Protein AF-B5JIK2-F1 (afdb_monomer_lite)

pLDDT: mean 85.04, std 11.62, range [39.72, 96.56]

Sequence (180 aa):
MGLVVQSHGVSVELLAPMFSNEVDELPSFVITLENRGSEGIYFLPEHVRVLSGEQAVHKYTPSELSERIQEESQREAEEYSGQQAEVFLQSDAARQDPSMALATISAAKNANRAAAVREAQ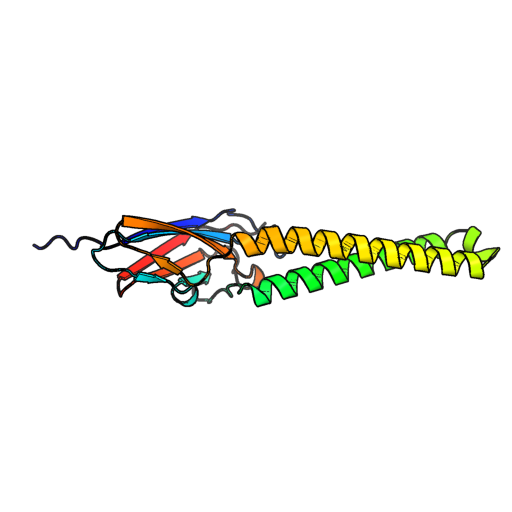EKRLRELSNLIVPVHIEPGRAVRGVLKVDANDILPDTPLRVFLTLEGESYEFVFDVGSK

Structure (mmCIF, N/CA/C/O backbone):
data_AF-B5JIK2-F1
#
_entry.id   AF-B5JIK2-F1
#
loop_
_atom_site.group_PDB
_atom_site.id
_atom_site.type_symbol
_atom_site.label_atom_id
_atom_site.label_alt_id
_atom_site.label_comp_id
_atom_site.label_asym_id
_atom_site.label_entity_id
_atom_site.label_seq_id
_atom_site.pdbx_PDB_ins_code
_atom_site.Cartn_x
_atom_site.Cartn_y
_atom_site.Cartn_z
_atom_site.occupancy
_atom_site.B_iso_or_equiv
_atom_site.auth_seq_id
_atom_site.auth_comp_id
_atom_site.auth_asym_id
_atom_site.auth_atom_id
_atom_site.pdbx_PDB_model_num
ATOM 1 N N . MET A 1 1 ? -22.615 -4.653 35.718 1.00 39.72 1 MET A N 1
ATOM 2 C CA . MET A 1 1 ? -21.484 -4.807 34.780 1.00 39.72 1 MET A CA 1
ATOM 3 C C . MET A 1 1 ? -22.017 -4.469 33.400 1.00 39.72 1 MET A C 1
ATOM 5 O O . MET A 1 1 ? -22.890 -5.185 32.933 1.00 39.72 1 MET A O 1
ATOM 9 N N . GLY A 1 2 ? -21.631 -3.325 32.831 1.00 42.81 2 GLY A N 1
ATOM 10 C CA . GLY A 1 2 ? -22.042 -2.954 31.475 1.00 42.81 2 GLY A CA 1
ATOM 11 C C . GLY A 1 2 ? -21.187 -3.708 30.462 1.00 42.81 2 GLY A C 1
ATOM 12 O O . GLY A 1 2 ? -19.969 -3.746 30.617 1.00 42.81 2 GLY A O 1
ATOM 13 N N . LEU A 1 3 ? -21.817 -4.338 29.473 1.00 49.62 3 LEU A N 1
ATOM 14 C CA . LEU A 1 3 ? -21.119 -4.841 28.294 1.00 49.62 3 LEU A CA 1
ATOM 15 C C . LEU A 1 3 ? -20.615 -3.616 27.525 1.00 49.62 3 LEU A C 1
ATOM 17 O O . LEU A 1 3 ? -21.424 -2.789 27.109 1.00 49.62 3 LEU A O 1
ATOM 21 N N . VAL A 1 4 ? -19.299 -3.477 27.369 1.00 57.53 4 VAL A N 1
ATOM 22 C CA . VAL A 1 4 ? -18.743 -2.537 26.390 1.00 57.53 4 VAL A CA 1
ATOM 23 C C . VAL A 1 4 ? -19.017 -3.163 25.029 1.00 57.53 4 VAL A C 1
ATOM 25 O O . VAL A 1 4 ? -18.382 -4.146 24.652 1.00 57.53 4 VAL A O 1
ATOM 28 N N . VAL A 1 5 ? -20.047 -2.674 24.346 1.00 63.84 5 VAL A N 1
ATOM 29 C CA . VAL A 1 5 ? -20.336 -3.070 22.968 1.00 63.84 5 VAL A CA 1
ATOM 30 C C . VAL A 1 5 ? -19.351 -2.305 22.094 1.00 63.84 5 VAL A C 1
ATOM 32 O O . VAL A 1 5 ? -19.377 -1.080 22.105 1.00 63.84 5 VAL A O 1
ATOM 35 N N . GLN A 1 6 ? -18.464 -3.014 21.390 1.00 70.94 6 GLN A N 1
ATOM 36 C CA . GLN A 1 6 ? -17.620 -2.388 20.371 1.00 70.94 6 GLN A CA 1
ATOM 37 C C . GLN A 1 6 ? -18.516 -1.810 19.282 1.00 70.94 6 GLN A C 1
ATOM 39 O O . GLN A 1 6 ? -19.358 -2.519 18.719 1.00 70.94 6 GLN A O 1
ATOM 44 N N . SER A 1 7 ? -18.332 -0.526 19.005 1.00 82.19 7 SER A N 1
ATOM 45 C CA . SER A 1 7 ? -19.173 0.217 18.067 1.00 82.19 7 SER A CA 1
ATOM 46 C C . SER A 1 7 ? -18.801 -0.091 16.617 1.00 82.19 7 SER A C 1
ATOM 48 O O . SER A 1 7 ? -19.563 0.206 15.698 1.00 82.19 7 SER A O 1
ATOM 50 N N . HIS A 1 8 ? -17.642 -0.714 16.393 1.00 88.38 8 HIS A N 1
ATOM 51 C CA . HIS A 1 8 ? -17.089 -0.947 15.067 1.00 88.38 8 HIS A CA 1
ATOM 52 C C . HIS A 1 8 ? -16.524 -2.366 14.929 1.00 88.38 8 HIS A C 1
ATOM 54 O O . HIS A 1 8 ? -16.065 -2.986 15.887 1.00 88.38 8 HIS A O 1
ATOM 60 N N . GLY A 1 9 ? -16.601 -2.911 13.717 1.00 90.75 9 GLY A N 1
ATOM 61 C CA . GLY A 1 9 ? -15.894 -4.126 13.331 1.00 90.75 9 GLY A CA 1
ATOM 62 C C . GLY A 1 9 ? -14.608 -3.749 12.608 1.00 90.75 9 GLY A C 1
ATOM 63 O O . GLY A 1 9 ? -14.648 -2.989 11.645 1.00 90.75 9 GLY A O 1
ATOM 64 N N . VAL A 1 10 ? -13.472 -4.278 13.051 1.00 94.00 10 VAL A N 1
ATOM 65 C CA . VAL A 1 10 ? -12.177 -4.055 12.398 1.00 94.00 10 VAL A CA 1
ATOM 66 C C . VAL A 1 10 ? -11.510 -5.403 12.183 1.00 94.00 10 VAL A C 1
ATOM 68 O O . VAL A 1 10 ? -11.394 -6.195 13.119 1.00 94.00 10 VAL A O 1
ATOM 71 N N . SER A 1 11 ? -11.060 -5.663 10.960 1.00 95.44 11 SER A N 1
ATOM 72 C CA . SER A 1 11 ? -10.166 -6.779 10.665 1.00 95.44 11 SER A CA 1
ATOM 73 C C . SER A 1 11 ? -8.978 -6.311 9.839 1.00 95.44 11 SER A C 1
ATOM 75 O O . SER A 1 11 ? -9.086 -5.412 9.000 1.00 95.44 11 SER A O 1
ATOM 77 N N . VAL A 1 12 ? -7.833 -6.934 10.101 1.00 96.06 12 VAL A N 1
ATOM 78 C CA . VAL A 1 12 ? -6.596 -6.714 9.362 1.00 96.06 12 VAL A CA 1
ATOM 79 C C . VAL A 1 12 ? -6.037 -8.074 8.977 1.00 96.06 12 VAL A C 1
ATOM 81 O O . VAL A 1 12 ? -5.917 -8.960 9.821 1.00 96.06 12 VAL A O 1
ATOM 84 N N . GLU A 1 13 ? -5.700 -8.235 7.705 1.00 94.75 13 GLU A N 1
ATOM 85 C CA . GLU A 1 13 ? -5.116 -9.457 7.159 1.00 94.75 13 GLU A CA 1
ATOM 86 C C . GLU A 1 13 ? -3.819 -9.113 6.433 1.00 94.75 13 GLU A C 1
ATOM 88 O O . GLU A 1 13 ? -3.790 -8.217 5.589 1.00 94.75 13 GLU A O 1
ATOM 93 N N . LEU A 1 14 ? -2.743 -9.832 6.739 1.00 92.31 14 LEU A N 1
ATOM 94 C CA . LEU A 1 14 ? -1.493 -9.732 5.995 1.00 92.31 14 LEU A CA 1
ATOM 95 C C . LEU A 1 14 ? -1.608 -10.553 4.702 1.00 92.31 14 LEU A C 1
ATOM 97 O O . LEU A 1 14 ? -1.877 -11.752 4.757 1.00 92.31 14 LEU A O 1
ATOM 101 N N . LEU A 1 15 ? -1.400 -9.922 3.541 1.00 89.19 15 LEU A N 1
ATOM 102 C CA . LEU A 1 15 ? -1.564 -10.583 2.237 1.00 89.19 15 LEU A CA 1
ATOM 103 C C . LEU A 1 15 ? -0.508 -11.655 1.966 1.00 89.19 15 LEU A C 1
ATOM 105 O O . LEU A 1 15 ? -0.813 -12.672 1.345 1.00 89.19 15 LEU A O 1
ATOM 109 N N . ALA A 1 16 ? 0.721 -11.428 2.423 1.00 83.06 16 ALA A N 1
ATOM 110 C CA . ALA A 1 16 ? 1.803 -12.386 2.300 1.00 83.06 16 ALA A CA 1
ATOM 111 C C . ALA A 1 16 ? 2.737 -12.278 3.517 1.00 83.06 16 ALA A C 1
ATOM 113 O O . ALA A 1 16 ? 3.178 -11.176 3.842 1.00 83.06 16 ALA A O 1
ATOM 114 N N . PRO A 1 17 ? 3.072 -13.402 4.178 1.00 75.56 17 PRO A N 1
ATOM 115 C CA . PRO A 1 17 ? 4.026 -13.419 5.291 1.00 75.56 17 PRO A CA 1
ATOM 116 C C . PRO A 1 17 ? 5.485 -13.280 4.832 1.00 75.56 17 PRO A C 1
ATOM 118 O O . PRO A 1 17 ? 6.367 -13.090 5.662 1.00 75.56 17 PRO A O 1
ATOM 121 N N . MET A 1 18 ? 5.720 -13.402 3.522 1.00 82.12 18 MET A N 1
ATOM 122 C CA . MET A 1 18 ? 7.003 -13.255 2.848 1.00 82.12 18 MET A CA 1
ATOM 123 C C . MET A 1 18 ? 6.872 -12.161 1.792 1.00 82.12 18 MET A C 1
ATOM 125 O O . MET A 1 18 ? 5.996 -12.246 0.931 1.00 82.12 18 MET A O 1
ATOM 129 N N . PHE A 1 19 ? 7.752 -11.171 1.842 1.00 85.75 19 PHE A N 1
ATOM 130 C CA . PHE A 1 19 ? 7.711 -9.980 0.994 1.00 85.75 19 PHE A CA 1
ATOM 131 C C . PHE A 1 19 ? 9.126 -9.554 0.596 1.00 85.75 19 PHE A C 1
ATOM 133 O O . PHE A 1 19 ? 10.113 -10.054 1.140 1.00 85.75 19 PHE A O 1
ATOM 140 N N . SER A 1 20 ? 9.217 -8.629 -0.353 1.00 87.00 20 SER A N 1
ATOM 141 C CA . SER A 1 20 ? 10.473 -8.005 -0.762 1.00 87.00 20 SER A CA 1
ATOM 142 C C . SER A 1 20 ? 10.287 -6.500 -0.972 1.00 87.00 20 SER A C 1
ATOM 144 O O . SER A 1 20 ? 9.252 -5.923 -0.637 1.00 87.00 20 SER A O 1
ATOM 146 N N . ASN A 1 21 ? 11.326 -5.847 -1.490 1.00 86.56 21 ASN A N 1
ATOM 147 C CA . ASN A 1 21 ? 11.293 -4.432 -1.843 1.00 86.56 21 ASN A CA 1
ATOM 148 C C . ASN A 1 21 ? 10.741 -4.168 -3.251 1.00 86.56 21 ASN A C 1
ATOM 150 O O . ASN A 1 21 ? 10.662 -3.011 -3.662 1.00 86.56 21 ASN A O 1
ATOM 154 N N . GLU A 1 22 ? 10.376 -5.197 -4.006 1.00 86.50 22 GLU A N 1
ATOM 155 C CA . GLU A 1 22 ? 9.732 -5.012 -5.304 1.00 86.50 22 GLU A CA 1
ATOM 156 C C . GLU A 1 22 ? 8.302 -4.510 -5.094 1.00 86.50 22 GLU A C 1
ATOM 158 O O . GLU A 1 22 ? 7.605 -4.988 -4.200 1.00 86.50 22 GLU A O 1
ATOM 163 N N . VAL A 1 23 ? 7.837 -3.551 -5.903 1.00 85.00 23 VAL A N 1
ATOM 164 C CA . VAL A 1 23 ? 6.515 -2.924 -5.701 1.00 85.00 23 VAL A CA 1
ATOM 165 C C . VAL A 1 23 ? 5.365 -3.948 -5.615 1.00 85.00 23 VAL A C 1
ATOM 167 O O . VAL A 1 23 ? 4.437 -3.778 -4.813 1.00 85.00 23 VAL A O 1
ATOM 170 N N . ASP A 1 24 ? 5.442 -5.017 -6.410 1.00 84.06 24 ASP A N 1
ATOM 171 C CA . ASP A 1 24 ? 4.424 -6.075 -6.468 1.00 84.06 24 ASP A CA 1
ATOM 172 C C . ASP A 1 24 ? 4.502 -7.051 -5.284 1.00 84.06 24 ASP A C 1
ATOM 174 O O . ASP A 1 24 ? 3.526 -7.737 -4.980 1.00 84.06 24 ASP A O 1
ATOM 178 N N . GLU A 1 25 ? 5.640 -7.083 -4.591 1.00 87.62 25 GLU A N 1
ATOM 179 C CA . GLU A 1 25 ? 5.898 -7.933 -3.428 1.00 87.62 25 GLU A CA 1
ATOM 180 C C . GLU A 1 25 ? 5.984 -7.137 -2.117 1.00 87.62 25 GLU A C 1
ATOM 182 O O . GLU A 1 25 ? 6.391 -7.691 -1.095 1.00 87.62 25 GLU A O 1
ATOM 187 N N . LEU A 1 26 ? 5.596 -5.856 -2.116 1.00 90.94 26 LEU A N 1
ATOM 188 C CA . LEU A 1 26 ? 5.607 -5.045 -0.901 1.00 90.94 26 LEU A CA 1
ATOM 189 C C . LEU A 1 26 ? 4.704 -5.654 0.188 1.00 90.94 26 LEU A C 1
ATOM 191 O O . LEU A 1 26 ? 3.578 -6.086 -0.109 1.00 90.94 26 LEU A O 1
ATOM 195 N N . PRO A 1 27 ? 5.125 -5.601 1.465 1.00 92.38 27 PRO A N 1
ATOM 196 C CA . PRO A 1 27 ? 4.287 -6.001 2.582 1.00 92.38 27 PRO A CA 1
ATOM 197 C C . PRO A 1 27 ? 2.986 -5.195 2.573 1.00 92.38 27 PRO A C 1
ATOM 199 O O . PRO A 1 27 ? 2.978 -3.962 2.528 1.00 92.38 27 PRO A O 1
ATOM 202 N N . SER A 1 28 ? 1.867 -5.918 2.560 1.00 93.50 28 SER A N 1
ATOM 203 C CA . SER A 1 28 ? 0.549 -5.352 2.289 1.00 93.50 28 SER A CA 1
ATOM 204 C C . SER A 1 28 ? -0.491 -5.904 3.260 1.00 93.50 28 SER A C 1
ATOM 206 O O . SER A 1 28 ? -0.644 -7.120 3.391 1.00 93.50 28 SER A O 1
ATOM 208 N N . PHE A 1 29 ? -1.244 -5.013 3.897 1.00 94.94 29 PHE A N 1
ATOM 209 C CA . PHE A 1 29 ? -2.319 -5.348 4.825 1.00 94.94 29 PHE A CA 1
ATOM 210 C C . PHE A 1 29 ? -3.671 -5.002 4.216 1.00 94.94 29 PHE A C 1
ATOM 212 O O . PHE A 1 29 ? -3.913 -3.856 3.846 1.00 94.94 29 PHE A O 1
ATOM 219 N N . VAL A 1 30 ? -4.579 -5.967 4.149 1.00 95.69 30 VAL A N 1
ATOM 220 C CA . VAL A 1 30 ? -5.988 -5.701 3.868 1.00 95.69 30 VAL A CA 1
ATOM 221 C C . VAL A 1 30 ? -6.642 -5.258 5.161 1.00 95.69 30 VAL A C 1
ATOM 223 O O . VAL A 1 30 ? -6.671 -6.009 6.130 1.00 95.69 30 VAL A O 1
ATOM 226 N N . ILE A 1 31 ? -7.206 -4.059 5.156 1.00 96.00 31 ILE A N 1
ATOM 227 C CA . ILE A 1 31 ? -7.954 -3.508 6.278 1.00 96.00 31 ILE A CA 1
ATOM 228 C C . ILE A 1 31 ? -9.425 -3.480 5.881 1.00 96.00 31 ILE A C 1
ATOM 230 O O . ILE A 1 31 ? -9.785 -2.907 4.848 1.00 96.00 31 ILE A O 1
ATOM 234 N N . THR A 1 32 ? -10.269 -4.097 6.704 1.00 96.25 32 THR A N 1
ATOM 235 C CA . THR A 1 32 ? -11.726 -4.022 6.577 1.00 96.25 32 THR A CA 1
ATOM 236 C C . THR A 1 32 ? -12.291 -3.320 7.800 1.00 96.25 32 THR A C 1
ATOM 238 O O . THR A 1 32 ? -11.992 -3.693 8.934 1.00 96.25 32 THR A O 1
ATOM 241 N N . LEU A 1 33 ? -13.109 -2.300 7.557 1.00 95.25 33 LEU A N 1
ATOM 242 C CA . LEU A 1 33 ? -13.747 -1.487 8.586 1.00 95.25 33 LEU A CA 1
ATOM 243 C C . LEU A 1 33 ? -15.250 -1.557 8.400 1.00 95.25 33 LEU A C 1
ATOM 245 O O . LEU A 1 33 ? -15.750 -1.277 7.315 1.00 95.25 33 LEU A O 1
ATOM 249 N N . GLU A 1 34 ? -15.964 -1.901 9.458 1.00 95.25 34 GLU A N 1
ATOM 250 C CA . GLU A 1 34 ? -17.415 -1.975 9.509 1.00 95.25 34 GLU A CA 1
ATOM 251 C C . GLU A 1 34 ? -17.926 -1.001 10.568 1.00 95.25 34 GLU A C 1
ATOM 253 O O . GLU A 1 34 ? -17.589 -1.109 11.749 1.00 95.25 34 GLU A O 1
ATOM 258 N N . ASN A 1 35 ? -18.770 -0.056 10.162 1.00 94.81 35 ASN A N 1
ATOM 259 C CA . ASN A 1 35 ? -19.404 0.851 11.103 1.00 94.81 35 ASN A CA 1
ATOM 260 C C . ASN A 1 35 ? -20.678 0.207 11.670 1.00 94.81 35 ASN A C 1
ATOM 262 O O . ASN A 1 35 ? -21.715 0.199 11.010 1.00 94.81 35 ASN A O 1
ATOM 266 N N . ARG A 1 36 ? -20.610 -0.326 12.895 1.00 92.56 36 ARG A N 1
ATOM 267 C CA . ARG A 1 36 ? -21.770 -0.889 13.614 1.00 92.56 36 ARG A CA 1
ATOM 268 C C . ARG A 1 36 ? -22.448 0.132 14.537 1.00 92.56 36 ARG A C 1
ATOM 270 O O . ARG A 1 36 ? -23.391 -0.220 15.244 1.00 92.56 36 ARG A O 1
ATOM 277 N N . GLY A 1 37 ? -21.968 1.376 14.532 1.00 88.88 37 GLY A N 1
ATOM 278 C CA . GLY A 1 37 ? -22.500 2.483 15.310 1.00 88.88 37 GLY A CA 1
ATOM 279 C C . GLY A 1 37 ? -23.725 3.118 14.658 1.00 88.88 37 GLY A C 1
ATOM 280 O O . GLY A 1 37 ? -24.194 2.698 13.600 1.00 88.88 37 GLY A O 1
ATOM 281 N N . SER A 1 38 ? -24.255 4.151 15.310 1.00 88.56 38 SER A N 1
ATOM 282 C CA . SER A 1 38 ? -25.416 4.913 14.835 1.00 88.56 38 SER A CA 1
ATOM 283 C C . SER A 1 38 ? -25.058 6.158 14.021 1.00 88.56 38 SER A C 1
ATOM 285 O O . SER A 1 38 ? -25.938 6.723 13.377 1.00 88.56 38 SER A O 1
ATOM 287 N N . GLU A 1 39 ? -23.799 6.596 14.056 1.00 91.44 39 GLU A N 1
ATOM 288 C CA . GLU A 1 39 ? -23.309 7.805 13.384 1.00 91.44 39 GLU A CA 1
ATOM 289 C C . GLU A 1 39 ? -22.272 7.447 12.318 1.00 91.44 39 GLU A C 1
ATOM 291 O O . GLU A 1 39 ? -21.614 6.411 12.413 1.00 91.44 39 GLU A O 1
ATOM 296 N N . GLY A 1 40 ? -22.155 8.277 11.279 1.00 92.12 40 GLY A N 1
ATOM 297 C CA . GLY A 1 40 ? -21.126 8.117 10.255 1.00 92.12 40 GLY A CA 1
ATOM 298 C C . GLY A 1 40 ? -19.736 8.377 10.828 1.00 92.12 40 GLY A C 1
ATOM 299 O O . GLY A 1 40 ? -19.567 9.270 11.654 1.00 92.12 40 GLY A O 1
ATOM 300 N N . ILE A 1 41 ? -18.750 7.597 10.388 1.00 93.19 41 ILE A N 1
ATOM 301 C CA . ILE A 1 41 ? -17.362 7.726 10.846 1.00 93.19 41 ILE A CA 1
ATOM 302 C C . ILE A 1 41 ? -16.457 8.123 9.691 1.00 93.19 41 ILE A C 1
ATOM 304 O O . ILE A 1 41 ? -16.657 7.700 8.548 1.00 93.19 41 ILE A O 1
ATOM 308 N N . TYR A 1 42 ? -15.439 8.921 9.992 1.00 94.12 42 TYR A N 1
ATOM 309 C CA . TYR A 1 42 ? -14.454 9.332 9.005 1.00 94.12 42 TYR A CA 1
ATOM 310 C C . TYR A 1 42 ? -13.122 8.641 9.272 1.00 94.12 42 TYR A C 1
ATOM 312 O O . TYR A 1 42 ? -12.463 8.873 10.285 1.00 94.12 42 TYR A O 1
ATOM 320 N N . PHE A 1 43 ? -12.727 7.769 8.350 1.00 94.00 43 PHE A N 1
ATOM 321 C CA . PHE A 1 43 ? -11.479 7.039 8.448 1.00 94.00 43 PHE A CA 1
ATOM 322 C C . PHE A 1 43 ? -10.387 7.702 7.611 1.00 94.00 43 PHE A C 1
ATOM 324 O O . PHE A 1 43 ? -10.583 8.021 6.437 1.00 94.00 43 PHE A O 1
ATOM 331 N N . LEU A 1 44 ? -9.218 7.846 8.228 1.00 93.88 44 LEU A N 1
ATOM 332 C CA . LEU A 1 44 ? -8.003 8.382 7.639 1.00 93.88 44 LEU A CA 1
ATOM 333 C C . LEU A 1 44 ? -6.892 7.320 7.705 1.00 93.88 44 LEU A C 1
ATOM 335 O O . LEU A 1 44 ? -6.724 6.707 8.761 1.00 93.88 44 LEU A O 1
ATOM 339 N N . PRO A 1 45 ? -6.096 7.096 6.641 1.00 92.00 45 PRO A N 1
ATOM 340 C CA . PRO A 1 45 ? -4.955 6.169 6.682 1.00 92.00 45 PRO A CA 1
ATOM 341 C C . PRO A 1 45 ? -3.935 6.466 7.799 1.00 92.00 45 PRO A C 1
ATOM 343 O O . PRO A 1 45 ? -3.192 5.586 8.241 1.00 92.00 45 PRO A O 1
ATOM 346 N N . GLU A 1 46 ? -3.888 7.705 8.284 1.00 92.38 46 GLU A N 1
ATOM 347 C CA . GLU A 1 46 ? -3.094 8.175 9.420 1.00 92.38 46 GLU A CA 1
ATOM 348 C C . GLU A 1 46 ? -3.518 7.536 10.746 1.00 92.38 46 GLU A C 1
ATOM 350 O O . GLU A 1 46 ? -2.688 7.389 11.643 1.00 92.38 46 GLU A O 1
ATOM 355 N N . HIS A 1 47 ? -4.772 7.090 10.853 1.00 94.38 47 HIS A N 1
ATOM 356 C CA . HIS A 1 47 ? -5.283 6.360 12.011 1.00 94.38 47 HIS A CA 1
ATOM 357 C C . HIS A 1 47 ? -4.695 4.951 12.148 1.00 94.38 47 HIS A C 1
ATOM 359 O O . HIS A 1 47 ? -4.888 4.304 13.178 1.00 94.38 47 HIS A O 1
ATOM 365 N N . VAL A 1 48 ? -3.983 4.470 11.126 1.00 96.06 48 VAL A N 1
ATOM 366 C CA . VAL A 1 48 ? -3.267 3.195 11.161 1.00 96.06 48 VAL A CA 1
ATOM 367 C C . VAL A 1 48 ? -1.796 3.444 11.435 1.00 96.06 48 VAL A C 1
ATOM 369 O O . VAL A 1 48 ? -1.160 4.259 10.772 1.00 96.06 48 VAL A O 1
ATOM 372 N N . ARG A 1 49 ? -1.204 2.712 12.367 1.00 96.44 49 ARG A N 1
ATOM 373 C CA . ARG A 1 49 ? 0.241 2.697 12.600 1.00 96.44 49 ARG A CA 1
ATOM 374 C C . ARG A 1 49 ? 0.734 1.271 12.463 1.00 96.44 49 ARG A C 1
ATOM 376 O O . ARG A 1 49 ? 0.128 0.363 13.016 1.00 96.44 49 ARG A O 1
ATOM 383 N N . VAL A 1 50 ? 1.834 1.090 11.747 1.00 96.50 50 VAL A N 1
ATOM 384 C CA . VAL A 1 50 ? 2.488 -0.211 11.602 1.00 96.50 50 VAL A CA 1
ATOM 385 C C . VAL A 1 50 ? 3.837 -0.124 12.291 1.00 96.50 50 VAL A C 1
ATOM 387 O O . VAL A 1 50 ? 4.575 0.834 12.064 1.00 96.50 50 VAL A O 1
ATOM 390 N N . LEU A 1 51 ? 4.127 -1.081 13.166 1.00 96.50 51 LEU A N 1
ATOM 391 C CA . LEU A 1 51 ? 5.396 -1.193 13.872 1.00 96.50 51 LEU A CA 1
ATOM 392 C C . LEU A 1 51 ? 6.051 -2.547 13.583 1.00 96.50 51 LEU A C 1
ATOM 394 O O . LEU A 1 51 ? 5.352 -3.552 13.487 1.00 96.50 51 LEU A O 1
ATOM 398 N N . SER A 1 52 ? 7.378 -2.578 13.522 1.00 94.00 52 SER A N 1
ATOM 399 C CA . SER A 1 52 ? 8.208 -3.787 13.520 1.00 94.00 52 SER A CA 1
ATOM 400 C C . SER A 1 52 ? 9.029 -3.785 14.803 1.00 94.00 52 SER A C 1
ATOM 402 O O . SER A 1 52 ? 9.926 -2.956 14.974 1.00 94.00 52 SER A O 1
ATOM 404 N N . GLY A 1 53 ? 8.664 -4.623 15.778 1.00 89.75 53 GLY A N 1
ATOM 405 C CA . GLY A 1 53 ? 9.103 -4.373 17.155 1.00 89.75 53 GLY A CA 1
ATOM 406 C C . GLY A 1 53 ? 8.697 -2.953 17.579 1.00 89.75 53 GLY A C 1
ATOM 407 O O . GLY A 1 53 ? 7.534 -2.584 17.434 1.00 89.75 53 GLY A O 1
ATOM 408 N N . GLU A 1 54 ? 9.631 -2.140 18.074 1.00 91.88 54 GLU A N 1
ATOM 409 C CA . GLU A 1 54 ? 9.379 -0.743 18.489 1.00 91.88 54 GLU A CA 1
ATOM 410 C C . GLU A 1 54 ? 9.562 0.291 17.356 1.00 91.88 54 GLU A C 1
ATOM 412 O O . GLU A 1 54 ? 9.318 1.483 17.556 1.00 91.88 54 GLU A O 1
ATOM 417 N N . GLN A 1 55 ? 9.991 -0.136 16.164 1.00 94.38 55 GLN A N 1
ATOM 418 C CA . GLN A 1 55 ? 10.249 0.754 15.033 1.00 94.38 55 GLN A CA 1
ATOM 419 C C . GLN A 1 55 ? 8.969 1.019 14.244 1.00 94.38 55 GLN A C 1
ATOM 421 O O . GLN A 1 55 ? 8.249 0.088 13.898 1.00 94.38 55 GLN A O 1
ATOM 426 N N . ALA A 1 56 ? 8.692 2.285 13.927 1.00 95.44 56 ALA A N 1
ATOM 427 C CA . ALA A 1 56 ? 7.613 2.629 13.009 1.00 95.44 56 ALA A CA 1
ATOM 428 C C . ALA A 1 56 ? 7.992 2.255 11.574 1.00 95.44 56 ALA A C 1
ATOM 430 O O . ALA A 1 56 ? 9.075 2.605 11.114 1.00 95.44 56 ALA A O 1
ATOM 431 N N . VAL A 1 57 ? 7.078 1.578 10.885 1.00 95.81 57 VAL A N 1
ATOM 432 C CA . VAL A 1 57 ? 7.225 1.188 9.483 1.00 95.81 57 VAL A CA 1
ATOM 433 C C . VAL A 1 57 ? 6.562 2.250 8.615 1.00 95.81 57 VAL A C 1
ATOM 435 O O . VAL A 1 57 ? 5.411 2.636 8.864 1.00 95.81 57 VAL A O 1
ATOM 438 N N . HIS A 1 58 ? 7.279 2.743 7.607 1.00 95.88 58 HIS A N 1
ATOM 439 C CA . HIS A 1 58 ? 6.742 3.704 6.657 1.00 95.88 58 HIS A CA 1
ATOM 440 C C . HIS A 1 58 ? 5.575 3.096 5.867 1.00 95.88 58 HIS A C 1
ATOM 442 O O . HIS A 1 58 ? 5.631 1.955 5.413 1.00 95.88 58 HIS A O 1
ATOM 448 N N . LYS A 1 59 ? 4.497 3.870 5.707 1.00 94.75 59 LYS A N 1
ATOM 449 C CA . LYS A 1 59 ? 3.303 3.491 4.942 1.00 94.75 59 LYS A CA 1
ATOM 450 C C . LYS A 1 59 ? 3.284 4.321 3.670 1.00 94.75 59 LYS A C 1
ATOM 452 O O . LYS A 1 59 ? 3.330 5.544 3.772 1.00 94.75 59 LYS A O 1
ATOM 457 N N . TYR A 1 60 ? 3.122 3.684 2.519 1.00 93.50 60 TYR A N 1
ATOM 458 C CA . TYR A 1 60 ? 3.050 4.419 1.264 1.00 93.50 60 TYR A CA 1
ATOM 459 C C . TYR A 1 60 ? 1.723 5.151 1.113 1.00 93.50 60 TYR A C 1
ATOM 461 O O . TYR A 1 60 ? 0.644 4.551 1.149 1.00 93.50 60 TYR A O 1
ATOM 469 N N . THR A 1 61 ? 1.812 6.448 0.850 1.00 92.00 61 THR A N 1
ATOM 470 C CA . THR A 1 61 ? 0.718 7.222 0.269 1.00 92.00 61 THR A CA 1
ATOM 471 C C . THR A 1 61 ? 0.548 6.892 -1.221 1.00 92.00 61 THR A C 1
ATOM 473 O O . THR A 1 61 ? 1.478 6.402 -1.872 1.00 92.00 61 THR A O 1
ATOM 476 N N . PRO A 1 62 ? -0.617 7.206 -1.822 1.00 91.75 62 PRO A N 1
ATOM 477 C CA . PRO A 1 62 ? -0.805 7.047 -3.263 1.00 91.75 62 PRO A CA 1
ATOM 478 C C . PRO A 1 62 ? 0.222 7.811 -4.115 1.00 91.75 62 PRO A C 1
ATOM 480 O O . PRO A 1 62 ? 0.592 7.348 -5.194 1.00 91.75 62 PRO A O 1
ATOM 483 N N . SER A 1 63 ? 0.688 8.974 -3.649 1.00 91.38 63 SER A N 1
ATOM 484 C CA . SER A 1 63 ? 1.736 9.754 -4.316 1.00 91.38 63 SER A CA 1
ATOM 485 C C . SER A 1 63 ? 3.089 9.053 -4.263 1.00 91.38 63 SER A C 1
ATOM 487 O O . SER A 1 63 ? 3.689 8.847 -5.312 1.00 91.38 63 SER A O 1
ATOM 489 N N . GLU A 1 64 ? 3.528 8.614 -3.082 1.00 93.56 64 GLU A N 1
ATOM 490 C CA . GLU A 1 64 ? 4.836 7.963 -2.914 1.00 93.56 64 GLU A CA 1
ATOM 491 C C . GLU A 1 64 ? 4.902 6.637 -3.680 1.00 93.56 64 GLU A C 1
ATOM 493 O O . GLU A 1 64 ? 5.887 6.358 -4.361 1.00 93.56 64 GLU A O 1
ATOM 498 N N . LEU A 1 65 ? 3.828 5.835 -3.651 1.00 92.25 65 LEU A N 1
ATOM 499 C CA . LEU A 1 65 ? 3.793 4.587 -4.417 1.00 92.25 65 LEU A CA 1
ATOM 500 C C . LEU A 1 65 ? 3.823 4.851 -5.928 1.00 92.25 65 LEU A C 1
ATOM 502 O O . LEU A 1 65 ? 4.469 4.121 -6.677 1.00 92.25 65 LEU A O 1
ATOM 506 N N . SER A 1 66 ? 3.143 5.907 -6.383 1.00 91.00 66 SER A N 1
ATOM 507 C CA . SER A 1 66 ? 3.184 6.318 -7.785 1.00 91.00 66 SER A CA 1
ATOM 508 C C . SER A 1 66 ? 4.584 6.747 -8.222 1.00 91.00 66 SER A C 1
ATOM 510 O O . SER A 1 66 ? 4.973 6.445 -9.350 1.00 91.00 66 SER A O 1
ATOM 512 N N . GLU A 1 67 ? 5.300 7.488 -7.378 1.00 91.62 67 GLU A N 1
ATOM 513 C CA . GLU A 1 67 ? 6.670 7.927 -7.647 1.00 91.62 67 GLU A CA 1
ATOM 514 C C . GLU A 1 67 ? 7.609 6.722 -7.714 1.00 91.62 67 GLU A C 1
ATOM 516 O O . GLU A 1 67 ? 8.308 6.558 -8.712 1.00 91.62 67 GLU A O 1
ATOM 521 N N . ARG A 1 68 ? 7.520 5.801 -6.747 1.00 91.12 68 ARG A N 1
ATOM 522 C CA . ARG A 1 68 ? 8.323 4.570 -6.734 1.00 91.12 68 ARG A CA 1
ATOM 523 C C . ARG A 1 68 ? 8.106 3.709 -7.980 1.00 91.12 68 ARG A C 1
ATOM 525 O O . ARG A 1 68 ? 9.077 3.272 -8.588 1.00 91.12 68 ARG A O 1
ATOM 532 N N . ILE A 1 69 ? 6.854 3.510 -8.407 1.00 90.38 69 ILE A N 1
ATOM 533 C CA . ILE A 1 69 ? 6.541 2.784 -9.654 1.00 90.38 69 ILE A CA 1
ATOM 534 C C . ILE A 1 69 ? 7.192 3.465 -10.858 1.00 90.38 69 ILE A C 1
ATOM 536 O O . ILE A 1 69 ? 7.758 2.806 -11.726 1.00 90.38 69 ILE A O 1
ATOM 540 N N . GLN A 1 70 ? 7.123 4.794 -10.918 1.00 88.69 70 GLN A N 1
ATOM 541 C CA . GLN A 1 70 ? 7.697 5.550 -12.021 1.00 88.69 70 GLN A CA 1
ATOM 542 C C . GLN A 1 70 ? 9.233 5.485 -12.039 1.00 88.69 70 GLN A C 1
ATOM 544 O O . GLN A 1 70 ? 9.814 5.438 -13.125 1.00 88.69 70 GLN A O 1
ATOM 549 N N . GLU A 1 71 ? 9.884 5.500 -10.879 1.00 89.50 71 GLU A N 1
ATOM 550 C CA . GLU A 1 71 ? 11.337 5.345 -10.752 1.00 89.50 71 GLU A CA 1
ATOM 551 C C . GLU A 1 71 ? 11.798 3.938 -11.148 1.00 89.50 71 GLU A C 1
ATOM 553 O O . GLU A 1 71 ? 12.759 3.802 -11.907 1.00 89.50 71 GLU A O 1
ATOM 558 N N . GLU A 1 72 ? 11.091 2.898 -10.697 1.00 86.62 72 GLU A N 1
ATOM 559 C CA . GLU A 1 72 ? 11.390 1.499 -11.023 1.00 86.62 72 GLU A CA 1
ATOM 560 C C . GLU A 1 72 ? 11.307 1.258 -12.535 1.00 86.62 72 GLU A C 1
ATOM 562 O O . GLU A 1 72 ? 12.275 0.810 -13.148 1.00 86.62 72 GLU A O 1
ATOM 567 N N . SER A 1 73 ? 10.221 1.696 -13.176 1.00 85.25 73 SER A N 1
ATOM 568 C CA . SER A 1 73 ? 10.065 1.541 -14.626 1.00 85.25 73 SER A CA 1
ATOM 569 C C . SER A 1 73 ? 11.053 2.380 -15.444 1.00 85.25 73 SER A C 1
ATOM 571 O O . SER A 1 73 ? 11.396 2.014 -16.570 1.00 85.25 73 SER A O 1
ATOM 573 N N . GLN A 1 74 ? 11.530 3.514 -14.917 1.00 84.75 74 GLN A N 1
ATOM 574 C CA . GLN A 1 74 ? 12.617 4.265 -15.557 1.00 84.75 74 GLN A CA 1
ATOM 575 C C . GLN A 1 74 ? 13.937 3.500 -15.485 1.00 84.75 74 GLN A C 1
ATOM 577 O O . GLN A 1 74 ? 14.624 3.399 -16.502 1.00 84.75 74 GLN A O 1
ATOM 582 N N . ARG A 1 75 ? 14.261 2.928 -14.320 1.00 85.31 75 ARG A N 1
ATOM 583 C CA . ARG A 1 75 ? 15.470 2.120 -14.134 1.00 85.31 75 ARG A CA 1
ATOM 584 C C . ARG A 1 75 ? 15.468 0.899 -15.051 1.00 85.31 75 ARG A C 1
ATOM 586 O O . ARG A 1 75 ? 16.444 0.682 -15.762 1.00 85.31 75 ARG A O 1
ATOM 593 N N . GLU A 1 76 ? 14.361 0.164 -15.113 1.00 82.38 76 GLU A N 1
ATOM 594 C CA . GLU A 1 76 ? 14.217 -0.987 -16.012 1.00 82.38 76 GLU A CA 1
ATOM 595 C C . GLU A 1 76 ? 14.412 -0.580 -17.480 1.00 82.38 76 GLU A C 1
ATOM 597 O O . GLU A 1 76 ? 15.177 -1.210 -18.212 1.00 82.38 76 GLU A O 1
ATOM 602 N N . ALA A 1 77 ? 13.792 0.522 -17.918 1.00 79.31 77 ALA A N 1
ATOM 603 C CA . ALA A 1 77 ? 13.962 1.023 -19.281 1.00 79.31 77 ALA A CA 1
ATOM 604 C C . ALA A 1 77 ? 15.427 1.368 -19.612 1.00 79.31 77 ALA A C 1
ATOM 606 O O . ALA A 1 77 ? 15.878 1.153 -20.744 1.00 79.31 77 ALA A O 1
ATOM 607 N N . GLU A 1 78 ? 16.169 1.917 -18.647 1.00 80.25 78 GLU A N 1
ATOM 608 C CA . GLU A 1 78 ? 17.588 2.245 -18.790 1.00 80.25 78 GLU A CA 1
ATOM 609 C C . GLU A 1 78 ? 18.470 0.991 -18.836 1.00 80.25 78 GLU A C 1
ATOM 611 O O . GLU A 1 78 ? 19.312 0.886 -19.732 1.00 80.25 78 GLU A O 1
ATOM 616 N N . GLU A 1 79 ? 18.239 0.018 -17.952 1.00 81.38 79 GLU A N 1
ATOM 617 C CA . GLU A 1 79 ? 18.976 -1.251 -17.911 1.00 81.38 79 GLU A CA 1
ATOM 618 C C . GLU A 1 79 ? 18.784 -2.066 -19.198 1.00 81.38 79 GLU A C 1
ATOM 620 O O . GLU A 1 79 ? 19.767 -2.460 -19.837 1.00 81.38 79 GLU A O 1
ATOM 625 N N . TYR A 1 80 ? 17.538 -2.236 -19.655 1.00 73.00 80 TYR A N 1
ATOM 626 C CA . TYR A 1 80 ? 17.243 -2.922 -20.919 1.00 73.00 80 TYR A CA 1
ATOM 627 C C . TYR A 1 80 ? 17.856 -2.200 -22.126 1.00 73.00 80 TYR A C 1
ATOM 629 O O . TYR A 1 80 ? 18.360 -2.840 -23.055 1.00 73.00 80 TYR A O 1
ATOM 637 N N . SER A 1 81 ? 17.849 -0.861 -22.129 1.00 72.00 81 SER A N 1
ATOM 638 C CA . SER A 1 81 ? 18.495 -0.083 -23.189 1.00 72.00 81 SER A CA 1
ATOM 639 C C . SER A 1 81 ? 20.021 -0.223 -23.172 1.00 72.00 81 SER A C 1
ATOM 641 O O . SER A 1 81 ? 20.621 -0.215 -24.249 1.00 72.00 81 SER A O 1
ATOM 643 N N . GLY A 1 82 ? 20.646 -0.314 -21.995 1.00 70.19 82 GLY A N 1
ATOM 644 C CA . GLY A 1 82 ? 22.091 -0.497 -21.849 1.00 70.19 82 GLY A CA 1
ATOM 645 C C . GLY A 1 82 ? 22.552 -1.848 -22.393 1.00 70.19 82 GLY A C 1
ATOM 646 O O . GLY A 1 82 ? 23.440 -1.899 -23.244 1.00 70.19 82 GLY A O 1
ATOM 647 N N . GLN A 1 83 ? 21.872 -2.927 -22.000 1.00 72.94 83 GLN A N 1
ATOM 648 C CA . GLN A 1 83 ? 22.203 -4.286 -22.442 1.00 72.94 83 GLN A CA 1
ATOM 649 C C . GLN A 1 83 ? 22.073 -4.458 -23.963 1.00 72.94 83 GLN A C 1
ATOM 651 O O . GLN A 1 83 ? 22.955 -5.029 -24.604 1.00 72.94 83 GLN A O 1
ATOM 656 N N . GLN A 1 84 ? 21.011 -3.925 -24.581 1.00 68.12 84 GLN A N 1
ATOM 657 C CA . GLN A 1 84 ? 20.852 -4.008 -26.040 1.00 68.12 84 GLN A CA 1
ATOM 658 C C . GLN A 1 84 ? 21.924 -3.209 -26.791 1.00 68.12 84 GLN A C 1
ATOM 660 O O . GLN A 1 84 ? 22.409 -3.668 -27.825 1.00 68.12 84 GLN A O 1
ATOM 665 N N . ALA A 1 85 ? 22.320 -2.039 -26.277 1.00 67.31 85 ALA A N 1
ATOM 666 C CA . ALA A 1 85 ? 23.388 -1.247 -26.879 1.00 67.31 85 ALA A CA 1
ATOM 667 C C . ALA A 1 85 ? 24.740 -1.981 -26.825 1.00 67.31 85 ALA A C 1
ATOM 669 O O . ALA A 1 85 ? 25.462 -1.991 -27.823 1.00 67.31 85 ALA A O 1
ATOM 670 N N . GLU A 1 86 ? 25.059 -2.645 -25.711 1.00 69.62 86 GLU A N 1
ATOM 671 C CA . GLU A 1 86 ? 26.280 -3.451 -25.579 1.00 69.62 86 GLU A CA 1
ATOM 672 C C . GLU A 1 86 ? 26.299 -4.644 -26.543 1.00 69.62 86 GLU A C 1
ATOM 674 O O . GLU A 1 86 ? 27.285 -4.835 -27.258 1.00 69.62 86 GLU A O 1
ATOM 679 N N . VAL A 1 87 ? 25.199 -5.400 -26.638 1.00 67.75 87 VAL A N 1
ATOM 680 C CA . VAL A 1 87 ? 25.086 -6.544 -27.563 1.00 67.75 87 VAL A CA 1
ATOM 681 C C . VAL A 1 87 ? 25.224 -6.095 -29.022 1.00 67.75 87 VAL A C 1
ATOM 683 O O . VAL A 1 87 ? 25.899 -6.751 -29.817 1.00 67.75 87 VAL A O 1
ATOM 686 N N . PHE A 1 88 ? 24.633 -4.955 -29.390 1.00 66.31 88 PHE A N 1
ATOM 687 C CA . PHE A 1 88 ? 24.697 -4.450 -30.762 1.00 66.31 88 PHE A CA 1
ATOM 688 C C . PHE A 1 88 ? 26.088 -3.906 -31.121 1.00 66.31 88 PHE A C 1
ATOM 690 O O . PHE A 1 88 ? 26.566 -4.147 -32.229 1.00 66.31 88 PHE A O 1
ATOM 697 N N . LEU A 1 89 ? 26.775 -3.231 -30.192 1.00 67.44 89 LEU A N 1
ATOM 698 C CA . LEU A 1 89 ? 28.153 -2.751 -30.382 1.00 67.44 89 LEU A CA 1
ATOM 699 C C . LEU A 1 89 ? 29.178 -3.890 -30.474 1.00 67.44 89 LEU A C 1
ATOM 701 O O . LEU A 1 89 ? 30.205 -3.736 -31.135 1.00 67.44 89 LEU A O 1
ATOM 705 N N . GLN A 1 90 ? 28.903 -5.030 -29.839 1.00 68.69 90 GLN A N 1
ATOM 706 C CA . GLN A 1 90 ? 29.715 -6.244 -29.962 1.00 68.69 90 GLN A CA 1
ATOM 707 C C . GLN A 1 90 ? 29.457 -7.011 -31.270 1.00 68.69 90 GLN A C 1
ATOM 709 O O . GLN A 1 90 ? 30.242 -7.891 -31.623 1.00 68.69 90 GLN A O 1
ATOM 714 N N . SER A 1 91 ? 28.392 -6.678 -32.007 1.00 64.94 91 SER A N 1
ATOM 715 C CA . SER A 1 91 ? 28.070 -7.320 -33.281 1.00 64.94 91 SER A CA 1
ATOM 716 C C . SER A 1 91 ? 28.889 -6.741 -34.444 1.00 64.94 91 SER A C 1
ATOM 718 O O . SER A 1 91 ? 29.119 -5.533 -34.535 1.00 64.94 91 SER A O 1
ATOM 720 N N . ASP A 1 92 ? 29.284 -7.590 -35.398 1.00 61.88 92 ASP A N 1
ATOM 721 C CA . ASP A 1 92 ? 30.017 -7.157 -36.600 1.00 61.88 92 ASP A CA 1
ATOM 722 C C . ASP A 1 92 ? 29.208 -6.190 -37.494 1.00 61.88 92 ASP A C 1
ATOM 724 O O . ASP A 1 92 ? 29.785 -5.472 -38.314 1.00 61.88 92 ASP A O 1
ATOM 728 N N . ALA A 1 93 ? 27.888 -6.095 -37.290 1.00 58.69 93 ALA A N 1
ATOM 729 C CA . ALA A 1 93 ? 27.002 -5.164 -37.989 1.00 58.69 93 ALA A CA 1
ATOM 730 C C . ALA A 1 93 ? 27.298 -3.687 -37.657 1.00 58.69 93 ALA A C 1
ATOM 732 O O . ALA A 1 93 ? 27.200 -2.829 -38.535 1.00 58.69 93 ALA A O 1
ATOM 733 N N . ALA A 1 94 ? 27.732 -3.377 -36.428 1.00 57.94 94 ALA A N 1
ATOM 734 C CA . ALA A 1 94 ? 28.061 -2.007 -36.022 1.00 57.94 94 ALA A CA 1
ATOM 735 C C . ALA A 1 94 ? 29.353 -1.473 -36.673 1.00 57.94 94 ALA A C 1
ATOM 737 O O . ALA A 1 94 ? 29.548 -0.261 -36.767 1.00 57.94 94 ALA A O 1
ATOM 738 N N . ARG A 1 95 ? 30.233 -2.367 -37.149 1.00 60.47 95 ARG A N 1
ATOM 739 C CA . ARG A 1 95 ? 31.507 -2.005 -37.796 1.00 60.47 95 ARG A CA 1
ATOM 740 C C . ARG A 1 95 ? 31.361 -1.626 -39.271 1.00 60.47 95 ARG A C 1
ATOM 742 O O . ARG A 1 95 ? 32.242 -0.948 -39.791 1.00 60.47 95 ARG A O 1
ATOM 749 N N . GLN A 1 96 ? 30.294 -2.066 -39.941 1.00 62.22 96 GLN A N 1
ATOM 750 C CA . GLN A 1 96 ? 30.098 -1.845 -41.380 1.00 62.22 96 GLN A CA 1
ATOM 751 C C . GLN A 1 96 ? 29.285 -0.582 -41.701 1.00 62.22 96 GLN A C 1
ATOM 753 O O . GLN A 1 96 ? 29.592 0.079 -42.690 1.00 62.22 96 GLN A O 1
ATOM 758 N N . ASP A 1 97 ? 28.301 -0.212 -40.872 1.00 68.94 97 ASP A N 1
ATOM 759 C CA . ASP A 1 97 ? 27.521 1.024 -41.041 1.00 68.94 97 ASP A CA 1
ATOM 760 C C . ASP A 1 97 ? 27.131 1.642 -39.680 1.00 68.94 97 ASP A C 1
ATOM 762 O O . ASP A 1 97 ? 26.098 1.301 -39.090 1.00 68.94 97 ASP A O 1
ATOM 766 N N . PRO A 1 98 ? 27.945 2.581 -39.163 1.00 69.88 98 PRO A N 1
ATOM 767 C CA . PRO A 1 98 ? 27.706 3.217 -37.869 1.00 69.88 98 PRO A CA 1
ATOM 768 C C . PRO A 1 98 ? 26.404 4.027 -37.822 1.00 69.88 98 PRO A C 1
ATOM 770 O O . PRO A 1 98 ? 25.804 4.178 -36.758 1.00 69.88 98 PRO A O 1
ATOM 773 N N . SER A 1 99 ? 25.956 4.562 -38.963 1.00 73.81 99 SER A N 1
ATOM 774 C CA . SER A 1 99 ? 24.785 5.439 -39.027 1.00 73.81 99 SER A CA 1
ATOM 775 C C . SER A 1 99 ? 23.482 4.652 -38.864 1.00 73.81 99 SER A C 1
ATOM 777 O O . SER A 1 99 ? 22.623 5.016 -38.056 1.00 73.81 99 SER A O 1
ATOM 779 N N . MET A 1 100 ? 23.387 3.509 -39.547 1.00 72.62 100 MET A N 1
ATOM 780 C CA . MET A 1 100 ? 22.291 2.547 -39.413 1.00 72.62 100 MET A CA 1
ATOM 781 C C . MET A 1 100 ? 22.269 1.898 -38.024 1.00 72.62 100 MET A C 1
ATOM 783 O O . MET A 1 100 ? 21.195 1.704 -37.443 1.00 72.62 100 MET A O 1
ATOM 787 N N . ALA A 1 101 ? 23.445 1.609 -37.455 1.00 69.44 101 ALA A N 1
ATOM 788 C CA . ALA A 1 101 ? 23.560 1.066 -36.105 1.00 69.44 101 ALA A CA 1
ATOM 789 C C . ALA A 1 101 ? 23.010 2.042 -35.049 1.00 69.44 101 ALA A C 1
ATOM 791 O O . ALA A 1 101 ? 22.187 1.654 -34.220 1.00 69.44 101 ALA A O 1
ATOM 792 N N . LEU A 1 102 ? 23.380 3.326 -35.119 1.00 73.38 102 LEU A N 1
ATOM 793 C CA . LEU A 1 102 ? 22.873 4.353 -34.200 1.00 73.38 102 LEU A CA 1
ATOM 794 C C . LEU A 1 102 ? 21.359 4.568 -34.330 1.00 73.38 102 LEU A C 1
ATOM 796 O O . LEU A 1 102 ? 20.672 4.706 -33.316 1.00 73.38 102 LEU A O 1
ATOM 800 N N . ALA A 1 103 ? 20.823 4.555 -35.554 1.00 76.81 103 ALA A N 1
ATOM 801 C CA . ALA A 1 103 ? 19.383 4.662 -35.783 1.00 76.81 103 ALA A CA 1
ATOM 802 C C . ALA A 1 103 ? 18.614 3.473 -35.177 1.00 76.81 103 ALA A C 1
ATOM 804 O O . ALA A 1 103 ? 17.579 3.669 -34.539 1.00 76.81 103 ALA A O 1
ATOM 805 N N . THR A 1 104 ? 19.150 2.256 -35.310 1.00 74.94 104 THR A N 1
ATOM 806 C CA . THR A 1 104 ? 18.551 1.033 -34.751 1.00 74.94 104 THR A CA 1
ATOM 807 C C . THR A 1 104 ? 18.574 1.045 -33.221 1.00 74.94 104 THR A C 1
ATOM 809 O O . THR A 1 104 ? 17.548 0.791 -32.593 1.00 74.94 104 THR A O 1
ATOM 812 N N . ILE A 1 105 ? 19.704 1.428 -32.614 1.00 72.31 105 ILE A N 1
ATOM 813 C CA . ILE A 1 105 ? 19.835 1.574 -31.154 1.00 72.31 105 ILE A CA 1
ATOM 814 C C . ILE A 1 105 ? 18.866 2.645 -30.629 1.00 72.31 105 ILE A C 1
ATOM 816 O O . ILE A 1 105 ? 18.206 2.444 -29.611 1.00 72.31 105 ILE A O 1
ATOM 820 N N . SER A 1 106 ? 18.729 3.772 -31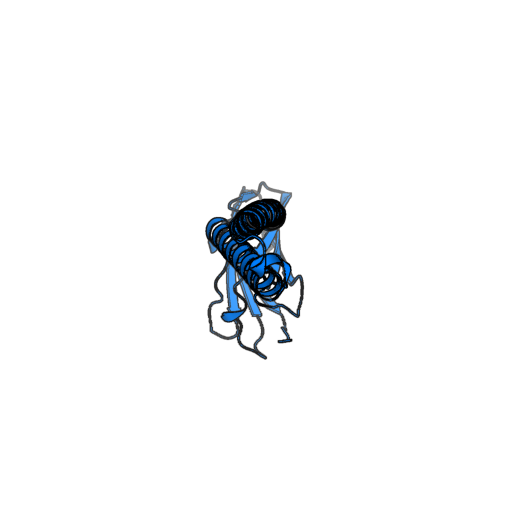.336 1.00 75.75 106 SER A N 1
ATOM 821 C CA . SER A 1 106 ? 17.790 4.837 -30.965 1.00 75.75 106 SER A CA 1
ATOM 822 C C . SER A 1 106 ? 16.329 4.379 -31.041 1.00 75.75 106 SER A C 1
ATOM 824 O O . SER A 1 106 ? 15.555 4.630 -30.115 1.00 75.75 106 SER A O 1
ATOM 826 N N . ALA A 1 107 ? 15.952 3.662 -32.104 1.00 79.00 107 ALA A N 1
ATOM 827 C CA . ALA A 1 107 ? 14.609 3.112 -32.261 1.00 79.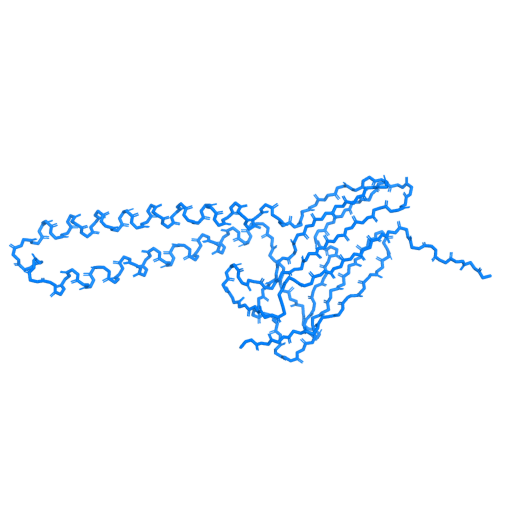00 107 ALA A CA 1
ATOM 828 C C . ALA A 1 107 ? 14.285 2.073 -31.175 1.00 79.00 107 ALA A C 1
ATOM 830 O O . ALA A 1 107 ? 13.215 2.143 -30.570 1.00 79.00 107 ALA A O 1
ATOM 831 N N . ALA A 1 108 ? 15.223 1.170 -30.874 1.00 74.88 108 ALA A N 1
ATOM 832 C CA . ALA A 1 108 ? 15.081 0.178 -29.813 1.00 74.88 108 ALA A CA 1
ATOM 833 C C . ALA A 1 108 ? 14.945 0.837 -28.430 1.00 74.88 108 ALA A C 1
ATOM 835 O O . ALA A 1 108 ? 14.028 0.516 -27.678 1.00 74.88 108 ALA A O 1
ATOM 836 N N . LYS A 1 109 ? 15.774 1.847 -28.129 1.00 78.38 109 LYS A N 1
ATOM 837 C CA . LYS A 1 109 ? 15.677 2.633 -26.889 1.00 78.38 109 LYS A CA 1
ATOM 838 C C . LYS A 1 109 ? 14.311 3.303 -26.732 1.00 78.38 109 LYS A C 1
ATOM 840 O O . LYS A 1 109 ? 13.725 3.265 -25.652 1.00 78.38 109 LYS A O 1
ATOM 845 N N . ASN A 1 110 ? 13.784 3.895 -27.803 1.00 80.56 110 ASN A N 1
ATOM 846 C CA . ASN A 1 110 ? 12.467 4.530 -27.778 1.00 80.56 110 ASN A CA 1
ATOM 847 C C . ASN A 1 110 ? 11.334 3.508 -27.607 1.00 80.56 110 ASN A C 1
ATOM 849 O O . ASN A 1 110 ? 10.400 3.766 -26.849 1.00 80.56 110 ASN A O 1
ATOM 853 N N . ALA A 1 111 ? 11.424 2.351 -28.269 1.00 80.19 111 ALA A N 1
ATOM 854 C CA . ALA A 1 111 ? 10.445 1.275 -28.140 1.00 80.19 111 ALA A CA 1
ATOM 855 C C . ALA A 1 111 ? 10.424 0.690 -26.718 1.00 80.19 111 ALA A C 1
ATOM 857 O O . ALA A 1 111 ? 9.351 0.568 -26.129 1.00 80.19 111 ALA A O 1
ATOM 858 N N . ASN A 1 112 ? 11.595 0.422 -26.134 1.00 78.12 112 ASN A N 1
ATOM 859 C CA . ASN A 1 112 ? 11.712 -0.088 -24.765 1.00 78.12 112 ASN A CA 1
ATOM 860 C C . ASN A 1 112 ? 11.173 0.925 -23.751 1.00 78.12 112 ASN A C 1
ATOM 862 O O . ASN A 1 112 ? 10.406 0.566 -22.865 1.00 78.12 112 ASN A O 1
ATOM 866 N N . ARG A 1 113 ? 11.490 2.216 -23.926 1.00 80.00 113 ARG A N 1
ATOM 867 C CA . ARG A 1 113 ? 10.939 3.279 -23.078 1.00 80.00 113 ARG A CA 1
ATOM 868 C C . ARG A 1 113 ? 9.413 3.349 -23.165 1.00 80.00 113 ARG A C 1
ATOM 870 O O . ARG A 1 113 ? 8.759 3.539 -22.148 1.00 80.00 113 ARG A O 1
ATOM 877 N N . ALA A 1 114 ? 8.838 3.201 -24.359 1.00 81.94 114 ALA A N 1
ATOM 878 C CA . ALA A 1 114 ? 7.387 3.196 -24.533 1.00 81.94 114 ALA A CA 1
ATOM 879 C C . ALA A 1 114 ? 6.724 1.970 -23.880 1.00 81.94 114 ALA A C 1
ATOM 881 O O . ALA A 1 114 ? 5.672 2.114 -23.257 1.00 81.94 114 ALA A O 1
ATOM 882 N N . ALA A 1 115 ? 7.344 0.790 -23.988 1.00 82.94 115 ALA A N 1
ATOM 883 C CA . ALA A 1 115 ? 6.880 -0.424 -23.321 1.00 82.94 115 ALA A CA 1
ATOM 884 C C . ALA A 1 115 ? 6.917 -0.277 -21.791 1.00 82.94 115 ALA A C 1
ATOM 886 O O . ALA A 1 115 ? 5.890 -0.478 -21.147 1.00 82.94 115 ALA A O 1
ATOM 887 N N . ALA A 1 116 ? 8.037 0.195 -21.235 1.00 80.94 116 ALA A N 1
ATOM 888 C CA . ALA A 1 116 ? 8.190 0.423 -19.800 1.00 80.94 116 ALA A CA 1
ATOM 889 C C . ALA A 1 116 ? 7.182 1.447 -19.256 1.00 80.94 116 ALA A C 1
ATOM 891 O O . ALA A 1 116 ? 6.597 1.242 -18.201 1.00 80.94 116 ALA A O 1
ATOM 892 N N . VAL A 1 117 ? 6.900 2.534 -19.989 1.00 83.31 117 VAL A N 1
ATOM 893 C CA . VAL A 1 117 ? 5.867 3.509 -19.586 1.00 83.31 117 VAL A CA 1
ATOM 894 C C . VAL A 1 117 ? 4.479 2.872 -19.527 1.00 83.31 117 VAL A C 1
ATOM 896 O O . VAL A 1 117 ? 3.695 3.195 -18.635 1.00 83.31 117 VAL A O 1
ATOM 899 N N . ARG A 1 118 ? 4.153 1.985 -20.472 1.00 84.06 118 ARG A N 1
ATOM 900 C CA . ARG A 1 118 ? 2.863 1.294 -20.480 1.00 84.06 118 ARG A CA 1
ATOM 901 C C . ARG A 1 118 ? 2.745 0.326 -19.305 1.00 84.06 118 ARG A C 1
ATOM 903 O O . ARG A 1 118 ? 1.734 0.351 -18.611 1.00 84.06 118 ARG A O 1
ATOM 910 N N . GLU A 1 119 ? 3.777 -0.473 -19.068 1.00 84.50 119 GLU A N 1
ATOM 911 C CA . GLU A 1 119 ? 3.839 -1.391 -17.931 1.00 84.50 119 GLU A CA 1
ATOM 912 C C . GLU A 1 119 ? 3.742 -0.635 -16.600 1.00 84.50 119 GLU A C 1
ATOM 914 O O . GLU A 1 119 ? 2.909 -0.973 -15.761 1.00 84.50 119 GLU A O 1
ATOM 919 N N . ALA A 1 120 ? 4.462 0.484 -16.464 1.00 81.12 120 ALA A N 1
ATOM 920 C CA . ALA A 1 120 ? 4.362 1.384 -15.316 1.00 81.12 120 ALA A CA 1
ATOM 921 C C . ALA A 1 120 ? 2.933 1.887 -15.090 1.00 81.12 120 ALA A C 1
ATOM 923 O O . ALA A 1 120 ? 2.467 1.963 -13.956 1.00 81.12 120 ALA A O 1
ATOM 924 N N . GLN A 1 121 ? 2.221 2.259 -16.160 1.00 83.50 121 GLN A N 1
ATOM 925 C CA . GLN A 1 121 ? 0.837 2.725 -16.063 1.00 83.50 121 GLN A CA 1
ATOM 926 C C . GLN A 1 121 ? -0.108 1.609 -15.622 1.00 83.50 121 GLN A C 1
ATOM 928 O O . GLN A 1 121 ? -0.948 1.841 -14.753 1.00 83.50 121 GLN A O 1
ATOM 933 N N . GLU A 1 122 ? 0.025 0.411 -16.189 1.00 86.75 122 GLU A N 1
ATOM 934 C CA . GLU A 1 122 ? -0.790 -0.748 -15.819 1.00 86.75 122 GLU A CA 1
ATOM 935 C C . GLU A 1 122 ? -0.528 -1.156 -14.355 1.00 86.75 122 GLU A C 1
ATOM 937 O O . GLU A 1 122 ? -1.478 -1.304 -13.578 1.00 86.75 122 GLU A O 1
ATOM 942 N N . LYS A 1 123 ? 0.746 -1.208 -13.942 1.00 84.00 123 LYS A N 1
ATOM 943 C CA . LYS A 1 123 ? 1.181 -1.440 -12.555 1.00 84.00 123 LYS A CA 1
ATOM 944 C C . LYS A 1 123 ? 0.627 -0.373 -11.613 1.00 84.00 123 LYS A C 1
ATOM 946 O O . LYS A 1 123 ? -0.029 -0.687 -10.626 1.00 84.00 123 LYS A O 1
ATOM 951 N N . ARG A 1 124 ? 0.770 0.906 -11.966 1.00 83.75 124 ARG A N 1
ATOM 952 C CA . ARG A 1 124 ? 0.228 2.036 -11.198 1.00 83.75 124 ARG A CA 1
ATOM 953 C C . ARG A 1 124 ? -1.280 1.935 -11.004 1.00 83.75 124 ARG A C 1
ATOM 955 O O . ARG A 1 124 ? -1.759 2.142 -9.892 1.00 83.75 124 ARG A O 1
ATOM 962 N N . LEU A 1 125 ? -2.033 1.634 -12.059 1.00 84.56 125 LEU A N 1
ATOM 963 C CA . LEU A 1 125 ? -3.486 1.484 -11.965 1.00 84.56 125 LEU A CA 1
ATOM 964 C C . LEU A 1 125 ? -3.863 0.346 -11.013 1.00 84.56 125 LEU A C 1
ATOM 966 O O . LEU A 1 125 ? -4.723 0.529 -10.151 1.00 84.56 125 LEU A O 1
ATOM 970 N N . ARG A 1 126 ? -3.193 -0.804 -11.130 1.00 87.19 126 ARG A N 1
ATOM 971 C CA . ARG A 1 126 ? -3.428 -1.962 -10.265 1.00 87.19 126 ARG A CA 1
ATOM 972 C C . ARG A 1 126 ? -3.118 -1.652 -8.800 1.00 87.19 126 ARG A C 1
ATOM 974 O O . ARG A 1 126 ? -3.978 -1.866 -7.946 1.00 87.19 126 ARG A O 1
ATOM 981 N N . GLU A 1 127 ? -1.936 -1.113 -8.522 1.00 87.12 127 GLU A N 1
ATOM 982 C CA . GLU A 1 127 ? -1.457 -0.922 -7.154 1.00 87.12 127 GLU A CA 1
ATOM 983 C C . GLU A 1 127 ? -2.176 0.226 -6.434 1.00 87.12 127 GLU A C 1
ATOM 985 O O . GLU A 1 127 ? -2.555 0.076 -5.274 1.00 87.12 127 GLU A O 1
ATOM 990 N N . LEU A 1 128 ? -2.454 1.343 -7.119 1.00 87.38 128 LEU A N 1
ATOM 991 C CA . LEU A 1 128 ? -3.139 2.488 -6.505 1.00 87.38 128 LEU A CA 1
ATOM 992 C C . LEU A 1 128 ? -4.637 2.255 -6.299 1.00 87.38 128 LEU A C 1
ATOM 994 O O . LEU A 1 128 ? -5.201 2.788 -5.346 1.00 87.38 128 LEU A O 1
ATOM 998 N N . SER A 1 129 ? -5.292 1.473 -7.166 1.00 84.19 129 SER A N 1
ATOM 999 C CA . SER A 1 129 ? -6.749 1.267 -7.096 1.00 84.19 129 SER A CA 1
ATOM 1000 C C . SER A 1 129 ? -7.218 0.582 -5.811 1.00 84.19 129 SER A C 1
ATOM 1002 O O . SER A 1 129 ? -8.366 0.759 -5.410 1.00 84.19 129 SER A O 1
ATOM 1004 N N . ASN A 1 130 ? -6.333 -0.177 -5.164 1.00 87.00 130 ASN A N 1
ATOM 1005 C CA . ASN A 1 130 ? -6.655 -0.943 -3.966 1.00 87.00 130 ASN A CA 1
ATOM 1006 C C . ASN A 1 130 ? -6.215 -0.252 -2.673 1.00 87.00 130 ASN A C 1
ATOM 1008 O O . ASN A 1 130 ? -6.545 -0.755 -1.599 1.00 87.00 130 ASN A O 1
ATOM 1012 N N . LEU A 1 131 ? -5.472 0.859 -2.745 1.00 91.94 131 LEU A N 1
ATOM 1013 C CA . LEU A 1 131 ? -4.977 1.529 -1.547 1.00 91.94 131 LEU A CA 1
ATOM 1014 C C . LEU A 1 131 ? -6.124 2.055 -0.687 1.00 91.94 131 LEU A C 1
ATOM 1016 O O . LEU A 1 131 ? -7.125 2.571 -1.186 1.00 91.94 131 LEU A O 1
ATOM 1020 N N . ILE A 1 132 ? -5.958 1.946 0.628 1.00 91.56 132 ILE A N 1
ATOM 1021 C CA . ILE A 1 132 ? -6.878 2.561 1.570 1.00 91.56 132 ILE A CA 1
ATOM 1022 C C . ILE A 1 132 ? -6.719 4.084 1.507 1.00 91.56 132 ILE A C 1
ATOM 1024 O O . ILE A 1 132 ? -5.625 4.627 1.650 1.00 91.56 132 ILE A O 1
ATOM 1028 N N . VAL A 1 133 ? -7.829 4.770 1.261 1.00 91.69 133 VAL A N 1
ATOM 1029 C CA . VAL A 1 133 ? -7.903 6.228 1.121 1.00 91.69 133 VAL A CA 1
ATOM 1030 C C . VAL A 1 133 ? -8.842 6.804 2.181 1.00 91.69 133 VAL A C 1
ATOM 1032 O O . VAL A 1 133 ? -9.633 6.051 2.757 1.00 91.69 133 VAL A O 1
ATOM 1035 N N . PRO A 1 134 ? -8.782 8.122 2.443 1.00 94.50 134 PRO A N 1
ATOM 1036 C CA . PRO A 1 134 ? -9.773 8.791 3.272 1.00 94.50 134 PRO A CA 1
ATOM 1037 C C . PRO A 1 134 ? -11.199 8.440 2.842 1.00 94.50 134 PRO A C 1
ATOM 1039 O O . PRO A 1 134 ? -11.544 8.558 1.663 1.00 94.50 134 PRO A O 1
ATOM 1042 N N . VAL A 1 135 ? -12.023 7.987 3.786 1.00 95.00 135 VAL A N 1
ATOM 1043 C CA . VAL A 1 135 ? -13.368 7.493 3.480 1.00 95.00 135 VAL A CA 1
ATOM 1044 C C . VAL A 1 135 ? -14.345 7.773 4.615 1.00 95.00 135 VAL A C 1
ATOM 1046 O O . VAL A 1 135 ? -14.036 7.590 5.791 1.00 95.00 135 VAL A O 1
ATOM 1049 N N . HIS A 1 136 ? -15.551 8.203 4.243 1.00 96.00 136 HIS A N 1
ATOM 1050 C CA . HIS A 1 136 ? -16.694 8.270 5.148 1.00 96.00 136 HIS A CA 1
ATOM 1051 C C . HIS A 1 136 ? -17.449 6.936 5.122 1.00 96.00 136 HIS A C 1
ATOM 1053 O O . HIS A 1 136 ? -17.817 6.453 4.049 1.00 96.00 136 HIS A O 1
ATOM 1059 N N . ILE A 1 137 ? -17.675 6.339 6.291 1.00 95.19 137 ILE A N 1
ATOM 1060 C CA . ILE A 1 137 ? -18.318 5.032 6.441 1.00 95.19 137 ILE A CA 1
ATOM 1061 C C . ILE A 1 137 ? -19.658 5.236 7.148 1.00 95.19 137 ILE A C 1
ATOM 1063 O O . ILE A 1 137 ? -19.720 5.481 8.353 1.00 95.19 137 ILE A O 1
ATOM 1067 N N . GLU A 1 138 ? -20.743 5.121 6.387 1.00 96.25 138 GLU A N 1
ATOM 1068 C CA . GLU A 1 138 ? -22.105 5.222 6.921 1.00 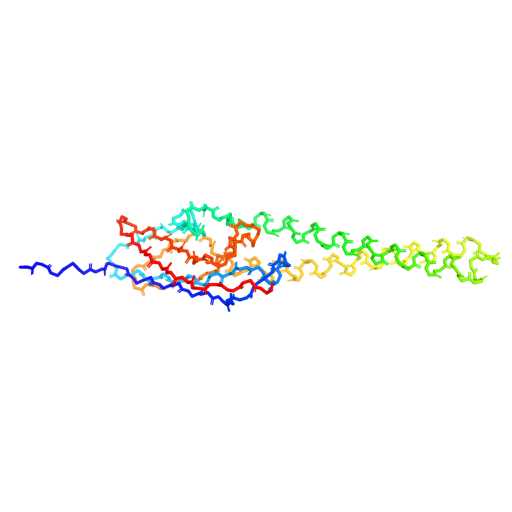96.25 138 GLU A CA 1
ATOM 1069 C C . GLU A 1 138 ? -22.429 4.078 7.902 1.00 96.25 138 GLU A C 1
ATOM 1071 O O . GLU A 1 138 ? -21.873 2.981 7.770 1.00 96.25 138 GLU A O 1
ATOM 1076 N N . PRO A 1 139 ? -23.376 4.276 8.836 1.00 95.19 139 PRO A N 1
ATOM 1077 C CA . PRO A 1 139 ? -23.886 3.214 9.701 1.00 95.19 139 PRO A CA 1
ATOM 1078 C C . PRO A 1 139 ? -24.309 1.957 8.926 1.00 95.19 139 PRO A C 1
ATOM 1080 O O . PRO A 1 139 ? -25.009 2.026 7.913 1.00 95.19 139 PRO A O 1
ATOM 1083 N N . GLY A 1 140 ? -23.882 0.788 9.403 1.00 93.56 140 GLY A N 1
ATOM 1084 C CA . GLY A 1 140 ? -24.152 -0.518 8.796 1.00 93.56 140 GLY A CA 1
ATOM 1085 C C . GLY A 1 140 ? -23.376 -0.808 7.506 1.00 93.56 140 GLY A C 1
ATOM 1086 O O . GLY A 1 140 ? -23.631 -1.826 6.860 1.00 93.56 140 GLY A O 1
ATOM 1087 N N . ARG A 1 141 ? -22.450 0.066 7.089 1.00 96.12 141 ARG A N 1
ATOM 1088 C CA . ARG A 1 141 ? -21.581 -0.171 5.928 1.00 96.12 141 ARG A CA 1
ATOM 1089 C C . ARG A 1 141 ? -20.231 -0.733 6.344 1.00 96.12 141 ARG A C 1
ATOM 1091 O O . ARG A 1 141 ? -19.726 -0.459 7.431 1.00 96.12 141 ARG A O 1
ATOM 1098 N N . ALA A 1 142 ? -19.629 -1.457 5.406 1.00 94.69 142 ALA A N 1
ATOM 1099 C CA . ALA A 1 142 ? -18.241 -1.868 5.473 1.00 94.69 142 ALA A CA 1
ATOM 1100 C C . ALA A 1 142 ? -17.453 -1.307 4.286 1.00 94.69 142 ALA A C 1
ATOM 1102 O O . ALA A 1 142 ? -17.973 -1.215 3.171 1.00 94.69 142 ALA A O 1
ATOM 1103 N N . VAL A 1 143 ? -16.196 -0.964 4.534 1.00 94.94 143 VAL A N 1
ATOM 1104 C CA . VAL A 1 143 ? -15.213 -0.569 3.523 1.00 94.94 143 VAL A CA 1
ATOM 1105 C C . VAL A 1 143 ? -13.980 -1.448 3.648 1.00 94.94 143 VAL A C 1
ATOM 1107 O O . VAL A 1 143 ? -13.671 -1.964 4.722 1.00 94.94 143 VAL A O 1
ATOM 1110 N N . ARG A 1 144 ? -13.275 -1.621 2.533 1.00 95.06 144 ARG A N 1
ATOM 1111 C CA . ARG A 1 144 ? -12.069 -2.437 2.447 1.00 95.06 144 ARG A CA 1
ATOM 1112 C C . ARG A 1 144 ? -11.021 -1.699 1.630 1.00 95.06 144 ARG A C 1
ATOM 1114 O O . ARG A 1 144 ? -11.355 -1.139 0.590 1.00 95.06 144 ARG A O 1
ATOM 1121 N N . GLY A 1 145 ? -9.776 -1.737 2.082 1.00 94.31 145 GLY A N 1
ATOM 1122 C CA . GLY A 1 145 ? -8.637 -1.173 1.365 1.00 94.31 145 GLY A CA 1
ATOM 1123 C C . GLY A 1 145 ? -7.334 -1.856 1.756 1.00 94.31 145 GL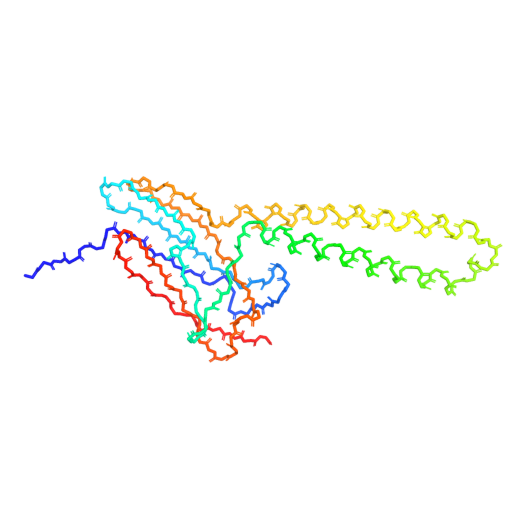Y A C 1
ATOM 1124 O O . GLY A 1 145 ? -7.293 -2.651 2.694 1.00 94.31 145 GLY A O 1
ATOM 1125 N N . VAL A 1 146 ? -6.273 -1.556 1.018 1.00 94.81 146 VAL A N 1
ATOM 1126 C CA . VAL A 1 146 ? -4.933 -2.103 1.227 1.00 94.81 146 VAL A CA 1
ATOM 1127 C C . VAL A 1 146 ? -4.014 -1.017 1.763 1.00 94.81 146 VAL A C 1
ATOM 1129 O O . VAL A 1 146 ? -3.938 0.081 1.220 1.00 94.81 146 VAL A O 1
ATOM 1132 N N . LEU A 1 147 ? -3.277 -1.335 2.817 1.00 94.81 147 LEU A N 1
ATOM 1133 C CA . LEU A 1 147 ? -2.165 -0.537 3.297 1.00 94.81 147 LEU A CA 1
ATOM 1134 C C . LEU A 1 147 ? -0.860 -1.206 2.870 1.00 94.81 147 LEU A C 1
ATOM 1136 O O . LEU A 1 147 ? -0.597 -2.336 3.277 1.00 94.81 147 LEU A O 1
ATOM 1140 N N . LYS A 1 148 ? -0.043 -0.513 2.077 1.00 94.62 148 LYS A N 1
ATOM 1141 C CA . LYS A 1 148 ? 1.308 -0.962 1.721 1.00 94.62 148 LYS A CA 1
ATOM 1142 C C . LYS A 1 148 ? 2.339 -0.279 2.599 1.00 94.62 148 LYS A C 1
ATOM 1144 O O . LYS A 1 148 ? 2.211 0.915 2.877 1.00 94.62 148 LYS A O 1
ATOM 1149 N N . VAL A 1 149 ? 3.358 -1.024 3.004 1.00 94.38 149 VAL A N 1
ATOM 1150 C CA . VAL A 1 149 ? 4.435 -0.515 3.855 1.00 94.38 149 VAL A CA 1
ATOM 1151 C C . VAL A 1 149 ? 5.811 -0.804 3.262 1.00 94.38 149 VAL A C 1
ATOM 1153 O O . VAL A 1 149 ? 5.948 -1.681 2.409 1.00 94.38 149 VAL A O 1
ATOM 1156 N N . ASP A 1 150 ? 6.817 -0.040 3.680 1.00 93.56 150 ASP A N 1
ATOM 1157 C CA . ASP A 1 150 ? 8.198 -0.221 3.230 1.00 93.56 150 ASP A CA 1
ATOM 1158 C C . ASP A 1 150 ? 8.810 -1.468 3.876 1.00 93.56 150 ASP A C 1
ATOM 1160 O O . ASP A 1 150 ? 8.857 -1.585 5.102 1.00 93.56 150 ASP A O 1
ATOM 1164 N N . ALA A 1 151 ? 9.288 -2.404 3.056 1.00 91.69 151 ALA A N 1
ATOM 1165 C CA . ALA A 1 151 ? 9.911 -3.623 3.556 1.00 91.69 151 ALA A CA 1
ATOM 1166 C C . ALA A 1 151 ? 11.258 -3.355 4.247 1.00 91.69 151 ALA A C 1
ATOM 1168 O O . ALA A 1 151 ? 11.651 -4.135 5.111 1.00 91.69 151 ALA A O 1
ATOM 1169 N N . ASN A 1 152 ? 11.953 -2.257 3.915 1.00 91.75 152 ASN A N 1
ATOM 1170 C CA . ASN A 1 152 ? 13.244 -1.911 4.526 1.00 91.75 152 ASN A CA 1
ATOM 1171 C C . ASN A 1 152 ? 13.133 -1.536 6.005 1.00 91.75 152 ASN A C 1
ATOM 1173 O O . ASN A 1 152 ? 14.107 -1.663 6.745 1.00 91.75 152 ASN A O 1
ATOM 1177 N N . ASP A 1 153 ? 11.958 -1.080 6.433 1.00 93.25 153 ASP A N 1
ATOM 1178 C CA . ASP A 1 153 ? 11.709 -0.706 7.824 1.00 93.25 153 ASP A CA 1
ATOM 1179 C C . ASP A 1 153 ? 11.331 -1.909 8.700 1.00 93.25 153 ASP A C 1
ATOM 1181 O O . ASP A 1 153 ? 11.133 -1.762 9.910 1.00 93.25 153 ASP A O 1
ATOM 1185 N N . ILE A 1 154 ? 11.202 -3.097 8.102 1.00 90.88 154 ILE A N 1
ATOM 1186 C CA . ILE A 1 154 ? 10.786 -4.308 8.799 1.00 90.88 154 ILE A CA 1
ATOM 1187 C C . ILE A 1 154 ? 12.023 -5.060 9.269 1.00 90.88 154 ILE A C 1
ATOM 1189 O O . ILE A 1 154 ? 12.830 -5.550 8.479 1.00 90.88 154 ILE A O 1
ATOM 1193 N N . LEU A 1 155 ? 12.164 -5.156 10.587 1.00 88.69 155 LEU A N 1
ATOM 1194 C CA . LEU A 1 155 ? 13.271 -5.861 11.208 1.00 88.69 155 LEU A CA 1
ATOM 1195 C C . LEU A 1 155 ? 13.044 -7.379 11.097 1.00 88.69 155 LEU A C 1
ATOM 1197 O O . LEU A 1 155 ? 11.949 -7.856 11.424 1.00 88.69 155 LEU A O 1
ATOM 1201 N N . PRO A 1 156 ? 14.067 -8.148 10.685 1.00 84.50 156 PRO A N 1
ATOM 1202 C CA . PRO A 1 156 ? 13.968 -9.599 10.594 1.00 84.50 156 PRO A CA 1
ATOM 1203 C C . PRO A 1 156 ? 13.644 -10.205 11.962 1.00 84.50 156 PRO A C 1
ATOM 1205 O O . PRO A 1 156 ? 14.066 -9.686 12.997 1.00 84.50 156 PRO A O 1
ATOM 1208 N N . ASP A 1 157 ? 12.877 -11.296 11.953 1.00 83.25 157 ASP A N 1
ATOM 1209 C CA . ASP A 1 157 ? 12.457 -12.044 13.146 1.00 83.25 157 ASP A CA 1
ATOM 1210 C C . ASP A 1 157 ? 11.689 -11.217 14.195 1.00 83.25 157 ASP A C 1
ATOM 1212 O O . ASP A 1 157 ? 11.556 -11.627 15.352 1.00 83.25 157 ASP A O 1
ATOM 1216 N N . THR A 1 158 ? 11.158 -10.050 13.812 1.00 88.50 158 THR A N 1
ATOM 1217 C CA . THR A 1 158 ? 10.284 -9.254 14.677 1.00 88.50 158 THR A CA 1
ATOM 1218 C C . THR A 1 158 ? 8.845 -9.292 14.177 1.00 88.50 158 THR A C 1
ATOM 1220 O O . THR A 1 158 ? 8.609 -9.201 12.971 1.00 88.50 158 THR A O 1
ATOM 1223 N N . PRO A 1 159 ? 7.858 -9.403 15.081 1.00 91.00 159 PRO A N 1
ATOM 1224 C CA . PRO A 1 159 ? 6.467 -9.369 14.677 1.00 91.00 159 PRO A CA 1
ATOM 1225 C C . PRO A 1 159 ? 6.087 -7.966 14.197 1.00 91.00 159 PRO A C 1
ATOM 1227 O O . PRO A 1 159 ? 6.492 -6.950 14.782 1.00 91.00 159 PRO A O 1
ATOM 1230 N N . LEU A 1 160 ? 5.243 -7.925 13.168 1.00 94.06 160 LEU A N 1
ATOM 1231 C CA . LEU A 1 160 ? 4.575 -6.705 12.743 1.00 94.06 160 LEU A CA 1
ATOM 1232 C C . LEU A 1 160 ? 3.345 -6.468 13.607 1.00 94.06 160 LEU A C 1
ATOM 1234 O O . LEU A 1 160 ? 2.517 -7.358 13.801 1.00 94.06 160 LEU A O 1
ATOM 1238 N N . ARG A 1 161 ? 3.203 -5.243 14.102 1.00 95.88 161 ARG A N 1
ATOM 1239 C CA . ARG A 1 161 ? 2.052 -4.798 14.884 1.00 95.88 161 ARG A CA 1
ATOM 1240 C C . ARG A 1 161 ? 1.321 -3.705 14.130 1.00 95.88 161 ARG A C 1
ATOM 1242 O O . ARG A 1 161 ? 1.915 -2.682 13.799 1.00 95.88 161 ARG A O 1
ATOM 1249 N N . VAL A 1 162 ? 0.035 -3.907 13.875 1.00 96.56 162 VAL A N 1
ATOM 1250 C CA . VAL A 1 162 ? -0.845 -2.909 13.266 1.00 96.56 162 VAL A CA 1
ATOM 1251 C C . VAL A 1 162 ? -1.775 -2.370 14.342 1.00 96.56 162 VAL A C 1
ATOM 1253 O O . VAL A 1 162 ? -2.599 -3.103 14.885 1.00 96.56 162 VAL A O 1
ATOM 1256 N N . PHE A 1 163 ? -1.642 -1.082 14.631 1.00 96.56 163 PHE A N 1
ATOM 1257 C CA . PHE A 1 163 ? -2.524 -0.337 15.517 1.00 96.56 163 PHE A CA 1
ATOM 1258 C C . PHE A 1 163 ? -3.490 0.484 14.681 1.00 96.56 163 PHE A C 1
ATOM 1260 O O . PHE A 1 163 ? -3.061 1.217 13.792 1.00 96.56 163 PHE A O 1
ATOM 1267 N N . LEU A 1 164 ? -4.778 0.393 14.975 1.00 95.31 164 LEU A N 1
ATOM 1268 C CA . LEU A 1 164 ? -5.809 1.176 14.312 1.00 95.31 164 LEU A CA 1
ATOM 1269 C C . LEU A 1 164 ? -6.656 1.880 15.361 1.00 95.31 164 LEU A C 1
ATOM 1271 O O . LEU A 1 164 ? -7.152 1.235 16.282 1.00 95.31 164 LEU A O 1
ATOM 1275 N N . THR A 1 165 ? -6.830 3.190 15.215 1.00 92.62 165 THR A N 1
ATOM 1276 C CA . THR A 1 165 ? -7.713 3.976 16.083 1.00 92.62 165 THR A CA 1
ATOM 1277 C C . THR A 1 165 ? -8.934 4.452 15.304 1.00 92.62 165 THR A C 1
ATOM 1279 O O . THR A 1 165 ? -8.805 5.046 14.240 1.00 92.62 165 THR A O 1
ATOM 1282 N N . LEU A 1 166 ? -10.132 4.206 15.822 1.00 90.62 166 LEU A N 1
ATOM 1283 C CA . LEU A 1 166 ? -11.388 4.582 15.179 1.00 90.62 166 LEU A CA 1
ATOM 1284 C C . LEU A 1 166 ? -12.332 5.145 16.238 1.00 90.62 166 LEU A C 1
ATOM 1286 O O . LEU A 1 166 ? -12.670 4.435 17.177 1.00 90.62 166 LEU A O 1
ATOM 1290 N N . GLU A 1 167 ? -12.694 6.427 16.130 1.00 87.19 167 GLU A N 1
ATOM 1291 C CA . GLU A 1 167 ? -13.581 7.113 17.094 1.00 87.19 167 GLU A CA 1
ATOM 1292 C C . GLU A 1 167 ? -13.168 6.927 18.575 1.00 87.19 167 GLU A C 1
ATOM 1294 O O . GLU A 1 167 ? -13.991 6.798 19.477 1.00 87.19 167 GLU A O 1
ATOM 1299 N N . GLY A 1 168 ? -11.857 6.892 18.843 1.00 85.88 168 GLY A N 1
ATOM 1300 C CA . GLY A 1 168 ? -11.306 6.699 20.191 1.00 85.88 168 GLY A CA 1
ATOM 1301 C C . GLY A 1 168 ? -11.213 5.240 20.658 1.00 85.88 168 GLY A C 1
ATOM 1302 O O . GLY A 1 168 ? -10.620 4.985 21.707 1.00 85.88 168 GLY A O 1
ATOM 1303 N N . GLU A 1 169 ? -11.720 4.278 19.885 1.00 90.00 169 GLU A N 1
ATOM 1304 C CA . GLU A 1 169 ? -11.466 2.850 20.084 1.00 90.00 169 GLU A CA 1
ATOM 1305 C C . GLU A 1 169 ? -10.137 2.455 19.422 1.00 90.00 169 GLU A C 1
ATOM 1307 O O . GLU A 1 169 ? -9.860 2.844 18.287 1.00 90.00 169 GLU A O 1
ATOM 1312 N N . SER A 1 170 ? -9.310 1.671 20.118 1.00 92.19 170 SER A N 1
ATOM 1313 C CA . SER A 1 170 ? -8.019 1.198 19.606 1.00 92.19 170 SER A CA 1
ATOM 1314 C C . SER A 1 170 ? -8.018 -0.312 19.415 1.00 92.19 170 SER A C 1
ATOM 1316 O O . SER A 1 170 ? -8.429 -1.063 20.300 1.00 92.19 170 SER A O 1
ATOM 1318 N N . TYR A 1 171 ? -7.494 -0.737 18.272 1.00 94.44 171 TYR A N 1
ATOM 1319 C CA . TYR A 1 171 ? -7.381 -2.122 17.842 1.00 94.44 171 TYR A CA 1
ATOM 1320 C C . TYR A 1 171 ? -5.910 -2.445 17.587 1.00 94.44 171 TYR A C 1
ATOM 1322 O O . TYR A 1 171 ? -5.204 -1.647 16.970 1.00 94.44 171 TYR A O 1
ATOM 1330 N N . GLU A 1 172 ? -5.454 -3.607 18.048 1.00 95.50 172 GLU A N 1
ATOM 1331 C CA . GLU A 1 172 ? -4.089 -4.093 17.845 1.00 95.50 172 GLU A CA 1
ATOM 1332 C C . GLU A 1 172 ? -4.130 -5.476 17.192 1.00 95.50 172 GLU A C 1
ATOM 1334 O O . GLU A 1 172 ? -4.833 -6.376 17.656 1.00 95.50 172 GLU A O 1
ATOM 1339 N N . PHE A 1 173 ? -3.361 -5.632 16.117 1.00 96.06 173 PHE A N 1
ATOM 1340 C CA . PHE A 1 173 ? -3.193 -6.882 15.385 1.00 96.06 173 PHE A CA 1
ATOM 1341 C C . PHE A 1 173 ? -1.707 -7.206 15.293 1.00 96.06 173 PHE A C 1
ATOM 1343 O O . PHE A 1 173 ? -0.908 -6.334 14.953 1.00 96.06 173 PHE A O 1
ATOM 1350 N N . VAL A 1 174 ? -1.339 -8.451 15.583 1.00 95.06 174 VAL A N 1
ATOM 1351 C CA . VAL 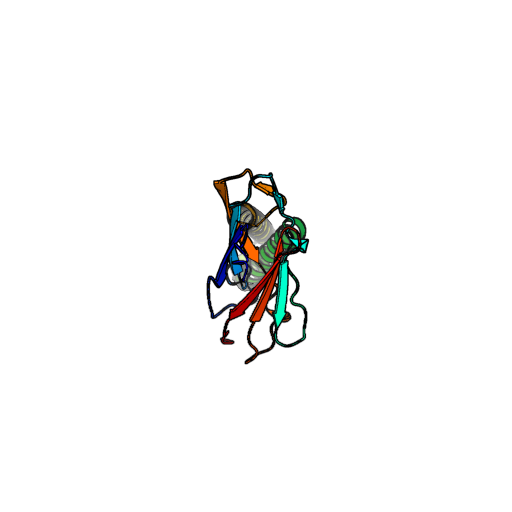A 1 174 ? 0.054 -8.912 15.591 1.00 95.06 174 VAL A CA 1
ATOM 1352 C C . VAL A 1 174 ? 0.220 -10.001 14.540 1.00 95.06 174 VAL A C 1
ATOM 1354 O O . VAL A 1 174 ? -0.585 -10.930 14.483 1.00 95.06 174 VAL A O 1
ATOM 1357 N N . PHE A 1 175 ? 1.258 -9.879 13.718 1.00 92.50 175 PHE A N 1
ATOM 1358 C CA . PHE A 1 175 ? 1.566 -10.794 12.628 1.00 92.50 175 PHE A CA 1
ATOM 1359 C C . PHE A 1 175 ? 3.014 -11.253 12.723 1.00 92.50 175 PHE A C 1
ATOM 1361 O O . PHE A 1 175 ? 3.932 -10.432 12.772 1.00 92.50 175 PHE A O 1
ATOM 1368 N N . ASP A 1 176 ? 3.213 -12.564 12.685 1.00 87.50 176 ASP A N 1
ATOM 1369 C CA . ASP A 1 176 ? 4.537 -13.141 12.503 1.00 87.50 176 ASP A CA 1
ATOM 1370 C C . ASP A 1 176 ? 4.927 -13.026 11.027 1.00 87.50 176 ASP A C 1
ATOM 1372 O O . ASP A 1 176 ? 4.163 -13.412 10.136 1.00 87.50 176 ASP A O 1
ATOM 1376 N N . VAL A 1 177 ? 6.112 -12.479 10.767 1.00 80.38 177 VAL A N 1
ATOM 1377 C CA . VAL A 1 177 ? 6.646 -12.310 9.414 1.00 80.38 177 VAL A CA 1
ATOM 1378 C C . VAL A 1 177 ? 7.990 -13.000 9.284 1.00 80.38 177 VAL A C 1
ATOM 1380 O O . VAL A 1 177 ? 8.803 -12.980 10.205 1.00 80.38 177 VAL A O 1
ATOM 1383 N N . GLY A 1 178 ? 8.206 -13.637 8.135 1.00 62.88 178 GLY A N 1
ATOM 1384 C CA . GLY A 1 178 ? 9.475 -14.268 7.797 1.00 62.88 178 GLY A CA 1
ATOM 1385 C C . GLY A 1 178 ? 10.200 -13.431 6.753 1.00 62.88 178 GLY A C 1
ATOM 1386 O O . GLY A 1 178 ? 9.609 -13.080 5.731 1.00 62.88 178 GLY A O 1
ATOM 1387 N N . SER A 1 179 ? 11.481 -13.135 6.971 1.00 55.50 179 SER A N 1
ATOM 1388 C CA . SER A 1 179 ? 12.337 -12.677 5.874 1.00 55.50 179 SER A CA 1
ATOM 1389 C C . SER A 1 179 ? 12.569 -13.844 4.908 1.00 55.50 179 SER A C 1
ATOM 1391 O O . SER A 1 179 ? 12.876 -14.950 5.360 1.00 55.50 179 SER A O 1
ATOM 1393 N N . LYS A 1 180 ? 12.405 -13.611 3.600 1.00 54.25 180 LYS A N 1
ATOM 1394 C CA . LYS A 1 180 ? 12.932 -14.523 2.571 1.00 54.25 180 LYS A CA 1
ATOM 1395 C C . LYS A 1 180 ? 14.459 -14.529 2.602 1.00 54.25 180 LYS A C 1
ATOM 1397 O O . LYS A 1 180 ? 15.040 -13.453 2.871 1.00 54.25 180 LYS A O 1
#

Secondary structure (DSSP, 8-state):
------SEEEEEEES-SS--SSGGGS-EEEEEEEE-SSS-EEE-GGGEEEEETTEEPPB--HHHHHHHHHHHHHHHHHHHHHHHHHHHHTSTHHHH-HHHHHHHHHHHHHHHHHHHHHHHHHHHHHHHHTB---EEE-TT-EEEEEEEB-GGG--TT--EEEEEEETTEEEEEEE-----

Foldseek 3Di:
DDDPDDQKDKDKDFPDLEADQPLVRFTKIKIKIFGQHQFKFKDAPVLKWKDFVNFTWAWDDLVNSLVVLVVVLVVVLVVVLVVVLVVLCPDPVCVPDVVVSVVVSVVVSVVSSVVSVVVSVVSSCVSSVQADHTDIAHHRDMDIGMIGTRPVRHDAQTWMWMWGATPNDIDIDTGGHHYD

Radius of gyration: 23.1 Å; chains: 1; bounding box: 57×24×76 Å